Protein AF-A0A0B6X244-F1 (afdb_monomer)

Foldseek 3Di:
DDDPPVVVVVVVVVVVVVVVVVVVVVVQVVVCVVVVDHDQWADFDQDPNDTDTHGDPVVVVVDDPDDPPDPDDD

Solvent-accessible surface area (backbone atoms only — not comparable to full-atom values): 4732 Å² total; per-residue (Å²): 134,82,73,77,52,69,66,59,56,52,51,50,50,53,49,54,52,53,50,54,55,51,53,49,52,52,53,50,48,57,45,28,70,71,69,73,47,80,68,82,52,44,71,79,39,74,59,94,87,40,84,44,59,40,66,22,76,81,51,54,78,73,56,76,79,80,80,81,76,75,79,81,81,130

Mean predicted aligned error: 12.26 Å

Secondary structure (DSSP, 8-state):
-PPPPHHHHHHHHHHHHHHHHHHHHHHHHHHHHHHS---SS--EEEETTEEEEPPPHHHHTT-PPP--------

Sequence (74 aa):
MYRKPKFLEVLHRIREEMSREADYDVELFAQMVRSGEPPAYGPERNIRGFRVRAPRAADAANETPPRQQRRASN

Structure (mmCIF, N/CA/C/O backbone):
data_AF-A0A0B6X244-F1
#
_entry.id   AF-A0A0B6X244-F1
#
loop_
_atom_site.group_PDB
_atom_site.id
_atom_site.type_symbol
_atom_site.label_atom_id
_atom_site.label_alt_id
_atom_site.label_comp_id
_atom_site.label_asym_id
_atom_site.label_entity_id
_atom_site.label_seq_id
_atom_site.pdbx_PDB_ins_code
_atom_site.Cartn_x
_atom_site.Cartn_y
_atom_site.Cartn_z
_atom_site.occupancy
_atom_site.B_iso_or_equiv
_atom_site.auth_seq_id
_atom_site.auth_comp_id
_atom_site.auth_asym_id
_atom_site.auth_atom_id
_atom_site.pdbx_PDB_model_num
ATOM 1 N N . MET A 1 1 ? -27.544 -10.477 23.477 1.00 53.66 1 MET A N 1
ATOM 2 C CA . MET A 1 1 ? -27.096 -10.040 22.136 1.00 53.66 1 MET A CA 1
ATOM 3 C C . MET A 1 1 ? -26.021 -8.981 22.339 1.00 53.66 1 MET A C 1
ATOM 5 O O . MET A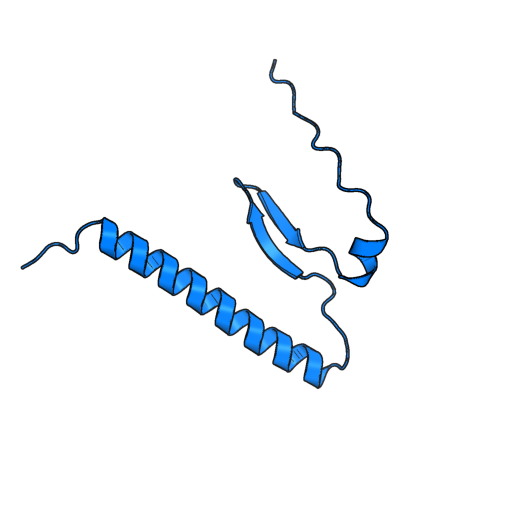 1 1 ? -26.337 -7.868 22.739 1.00 53.66 1 MET A O 1
ATOM 9 N N . TYR A 1 2 ? -24.747 -9.373 22.256 1.00 53.94 2 TYR A N 1
ATOM 10 C CA . TYR A 1 2 ? -23.631 -8.516 22.666 1.00 53.94 2 TYR A CA 1
ATOM 11 C C . TYR A 1 2 ? -23.434 -7.382 21.664 1.00 53.94 2 TYR A C 1
ATOM 13 O O . TYR A 1 2 ? -23.172 -7.614 20.485 1.00 53.94 2 TYR A O 1
ATOM 21 N N . ARG A 1 3 ? -23.545 -6.147 22.150 1.00 65.44 3 ARG A N 1
ATOM 22 C CA . ARG A 1 3 ? -23.104 -4.957 21.429 1.00 65.44 3 ARG A CA 1
ATOM 23 C C . ARG A 1 3 ? -21.610 -5.141 21.179 1.00 65.44 3 ARG A C 1
ATOM 25 O O . ARG A 1 3 ? -20.867 -5.262 22.153 1.00 65.44 3 ARG A O 1
ATOM 32 N N . LYS A 1 4 ? -21.174 -5.226 19.916 1.00 66.31 4 LYS A N 1
ATOM 33 C CA . LYS A 1 4 ? -19.739 -5.194 19.606 1.00 66.31 4 LYS A CA 1
ATOM 34 C C . LYS A 1 4 ? -19.182 -3.953 20.320 1.00 66.31 4 LYS A C 1
ATOM 36 O O . LYS A 1 4 ? -19.700 -2.858 20.103 1.00 66.31 4 LYS A O 1
ATOM 41 N N . PRO A 1 5 ? -18.237 -4.097 21.264 1.00 83.62 5 PRO A N 1
ATOM 42 C CA . PRO A 1 5 ? -17.673 -2.937 21.930 1.00 83.62 5 PRO A CA 1
ATOM 43 C C . PRO A 1 5 ? -17.045 -2.047 20.859 1.00 83.62 5 PRO A C 1
ATOM 45 O O . PRO A 1 5 ? -16.380 -2.559 19.960 1.00 83.62 5 PRO A O 1
ATOM 48 N N . LYS A 1 6 ? -17.244 -0.726 20.959 1.00 79.00 6 LYS A N 1
ATOM 49 C CA . LYS A 1 6 ? -16.736 0.275 19.997 1.00 79.00 6 LYS A CA 1
ATOM 50 C C . LYS A 1 6 ? -15.268 0.042 19.613 1.00 79.00 6 LYS A C 1
ATOM 52 O O . LYS A 1 6 ? -14.870 0.287 18.485 1.00 79.00 6 LYS A O 1
ATOM 57 N N . PHE A 1 7 ? -14.474 -0.485 20.543 1.00 78.75 7 PHE A N 1
ATOM 58 C CA . PHE A 1 7 ? -13.097 -0.908 20.313 1.00 78.75 7 PHE A CA 1
ATOM 59 C C . PHE A 1 7 ? -12.938 -1.937 19.176 1.00 78.75 7 PHE A C 1
ATOM 61 O O . PHE A 1 7 ? -12.102 -1.749 18.299 1.00 78.75 7 PHE A O 1
ATOM 68 N N . LEU A 1 8 ? -13.755 -2.996 19.142 1.00 85.50 8 LEU A N 1
ATOM 69 C CA . LEU A 1 8 ? -13.702 -3.998 18.071 1.00 85.50 8 LEU A CA 1
ATOM 70 C C . LEU A 1 8 ? -14.175 -3.432 16.732 1.00 85.50 8 LEU A C 1
ATOM 72 O O . LEU A 1 8 ? -13.659 -3.834 15.696 1.00 85.50 8 LEU A O 1
ATOM 76 N N . GLU A 1 9 ? -15.127 -2.499 16.735 1.00 84.31 9 GLU A N 1
ATOM 77 C CA . GLU A 1 9 ? -15.549 -1.795 15.516 1.00 84.31 9 GLU A CA 1
ATOM 78 C C . GLU A 1 9 ? -14.400 -0.957 14.942 1.00 84.31 9 GLU A C 1
ATOM 80 O O . GLU A 1 9 ? -14.142 -1.003 13.742 1.00 84.31 9 GLU A O 1
ATOM 85 N N . VAL A 1 10 ? -13.656 -0.259 15.806 1.00 86.50 10 VAL A N 1
ATOM 86 C CA . VAL A 1 10 ? -12.459 0.496 15.413 1.00 86.50 10 VAL A CA 1
ATOM 87 C C . VAL A 1 10 ? -11.372 -0.435 14.871 1.00 86.50 10 VAL A C 1
ATOM 89 O O . VAL A 1 10 ? -10.820 -0.154 13.812 1.00 86.50 10 VAL A O 1
ATOM 92 N N . LEU A 1 11 ? -11.096 -1.567 15.528 1.00 89.00 11 LEU A N 1
ATOM 93 C CA . LEU A 1 11 ? -10.109 -2.535 15.030 1.00 89.00 11 LEU A CA 1
ATOM 94 C C . LEU A 1 11 ? -10.517 -3.161 13.695 1.00 89.00 11 LEU A C 1
ATOM 96 O O . LEU A 1 11 ? -9.672 -3.328 12.819 1.00 89.00 11 LEU A O 1
ATOM 100 N N . HIS A 1 12 ? -11.796 -3.494 13.520 1.00 83.94 12 HIS A N 1
ATOM 101 C CA . HIS A 1 12 ? -12.298 -3.986 12.240 1.00 83.94 12 HIS A CA 1
ATOM 102 C C . HIS A 1 12 ? -12.124 -2.947 11.138 1.00 83.94 12 HIS A C 1
ATOM 104 O O . HIS A 1 12 ? -11.649 -3.292 10.062 1.00 83.94 12 HIS A O 1
ATOM 110 N N . ARG A 1 13 ? -12.420 -1.678 11.427 1.00 84.50 13 ARG A N 1
ATOM 111 C CA . ARG A 1 13 ? -12.228 -0.586 10.474 1.00 84.50 13 ARG A CA 1
ATOM 112 C C . ARG A 1 13 ? -10.761 -0.409 10.084 1.00 84.50 13 ARG A C 1
ATOM 114 O O . ARG A 1 13 ? -10.472 -0.311 8.900 1.00 84.50 13 ARG A O 1
AT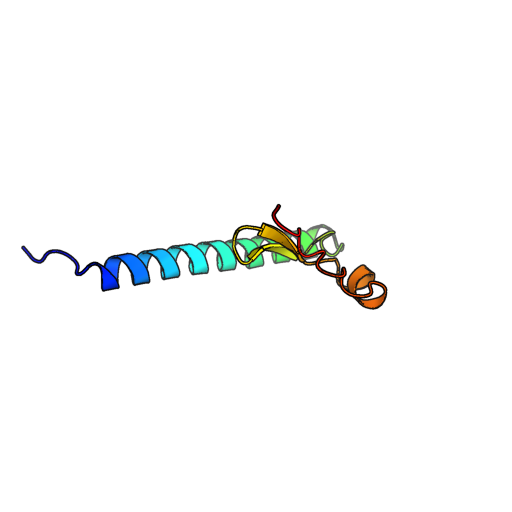OM 121 N N . ILE A 1 14 ? -9.848 -0.427 11.058 1.00 85.81 14 ILE A N 1
ATOM 122 C CA . ILE A 1 14 ? -8.402 -0.365 10.790 1.00 85.81 14 ILE A CA 1
ATOM 123 C C . ILE A 1 14 ? -7.978 -1.563 9.935 1.00 85.81 14 ILE A C 1
ATOM 125 O O . ILE A 1 14 ? -7.225 -1.413 8.982 1.00 85.81 14 ILE A O 1
ATOM 129 N N . ARG A 1 15 ? -8.483 -2.764 10.237 1.00 84.81 15 ARG A N 1
ATOM 130 C CA . ARG A 1 15 ? -8.171 -3.971 9.465 1.00 84.81 15 ARG A CA 1
ATOM 131 C C . ARG A 1 15 ? -8.657 -3.884 8.019 1.00 84.81 15 ARG A C 1
ATOM 133 O O . ARG A 1 15 ? -7.938 -4.301 7.120 1.00 84.81 15 ARG A O 1
ATOM 140 N N . GLU A 1 16 ? -9.864 -3.375 7.798 1.00 79.06 16 GLU A N 1
ATOM 141 C CA . GLU A 1 16 ? -10.410 -3.159 6.455 1.00 79.06 16 GLU A CA 1
ATOM 142 C C . GLU A 1 16 ? -9.595 -2.126 5.673 1.00 79.06 16 GLU A C 1
ATOM 144 O O . GLU A 1 16 ? -9.352 -2.317 4.485 1.00 79.06 16 GLU A O 1
ATOM 149 N N . GLU A 1 17 ? -9.139 -1.064 6.337 1.00 83.19 17 GLU A N 1
ATOM 150 C CA . GLU A 1 17 ? -8.259 -0.053 5.747 1.00 83.19 17 GLU A CA 1
ATOM 151 C C . GLU A 1 17 ? -6.913 -0.667 5.329 1.00 83.19 17 GLU A C 1
ATOM 153 O O . GLU A 1 17 ? -6.543 -0.580 4.161 1.00 83.19 17 GLU A O 1
ATOM 158 N N . MET A 1 18 ? -6.266 -1.422 6.224 1.00 79.69 18 MET A N 1
ATOM 159 C CA . MET A 1 18 ? -5.017 -2.141 5.932 1.00 79.69 18 MET A CA 1
ATOM 160 C C . MET A 1 18 ? -5.165 -3.172 4.800 1.00 79.69 18 MET A C 1
ATOM 162 O O . MET A 1 18 ? -4.252 -3.340 3.998 1.00 79.69 18 MET A O 1
ATOM 166 N N . SER A 1 19 ? -6.302 -3.876 4.718 1.00 69.12 19 SER A N 1
ATOM 167 C CA . SER A 1 19 ? -6.554 -4.845 3.639 1.00 69.12 19 SER A CA 1
ATOM 168 C C . SER A 1 19 ? -6.635 -4.162 2.275 1.00 69.12 19 SER A C 1
ATOM 170 O O . SER A 1 19 ? -6.083 -4.673 1.309 1.00 69.12 19 SER A O 1
ATOM 172 N N . ARG A 1 20 ? -7.289 -2.996 2.202 1.00 74.00 20 ARG A N 1
ATOM 173 C CA . ARG A 1 20 ? -7.402 -2.221 0.957 1.00 74.00 20 ARG A CA 1
ATOM 174 C C . ARG A 1 20 ? -6.054 -1.675 0.500 1.00 74.00 20 ARG A C 1
ATOM 176 O O . ARG A 1 20 ? -5.789 -1.651 -0.696 1.00 74.00 20 ARG A O 1
ATOM 183 N N . GLU A 1 21 ? -5.215 -1.241 1.438 1.00 73.81 21 GLU A N 1
ATOM 184 C CA . GLU A 1 21 ? -3.843 -0.821 1.133 1.00 73.81 21 GLU A CA 1
ATOM 185 C C . GLU A 1 21 ? -3.006 -1.989 0.586 1.00 73.81 21 GLU A C 1
ATOM 187 O O . GLU A 1 21 ? -2.284 -1.818 -0.392 1.00 73.81 21 GLU A O 1
ATOM 192 N N . ALA A 1 22 ? -3.158 -3.193 1.148 1.00 76.50 22 ALA A N 1
ATOM 193 C CA . ALA A 1 22 ? -2.451 -4.378 0.667 1.00 76.50 22 ALA A CA 1
ATOM 194 C C . ALA A 1 22 ? -2.897 -4.817 -0.742 1.00 76.50 22 ALA A C 1
ATOM 196 O O . ALA A 1 22 ? -2.053 -5.165 -1.568 1.00 76.50 22 ALA A O 1
ATOM 197 N N . ASP A 1 23 ? -4.199 -4.774 -1.043 1.00 77.75 23 ASP A N 1
ATOM 198 C CA . ASP A 1 23 ? -4.710 -5.082 -2.387 1.00 77.75 23 ASP A CA 1
ATOM 199 C C . ASP A 1 23 ? -4.166 -4.087 -3.430 1.00 77.75 23 ASP A C 1
ATOM 201 O O . ASP A 1 23 ? -3.751 -4.483 -4.523 1.00 77.75 23 ASP A O 1
ATOM 205 N N . TYR A 1 24 ? -4.074 -2.803 -3.061 1.00 78.12 24 TYR A N 1
ATOM 206 C CA . TYR A 1 24 ? -3.464 -1.766 -3.894 1.00 78.12 24 TYR A CA 1
ATOM 207 C C . TYR A 1 24 ? -1.987 -2.055 -4.206 1.00 78.12 24 TYR A C 1
ATOM 209 O O . TYR A 1 24 ? -1.565 -1.889 -5.352 1.00 78.12 24 TYR A O 1
ATOM 217 N N . ASP A 1 25 ? -1.202 -2.530 -3.234 1.00 79.62 25 ASP A N 1
ATOM 218 C CA . ASP A 1 25 ? 0.210 -2.875 -3.451 1.00 79.62 25 ASP A CA 1
ATOM 219 C C . ASP A 1 25 ? 0.376 -4.021 -4.465 1.00 79.62 25 ASP A C 1
ATOM 221 O O . ASP A 1 25 ? 1.284 -3.996 -5.303 1.00 79.62 25 ASP A O 1
ATOM 225 N N . VAL A 1 26 ? -0.522 -5.011 -4.435 1.00 82.00 26 VAL A N 1
ATOM 226 C CA . VAL A 1 26 ? -0.512 -6.140 -5.380 1.00 82.00 26 VAL A CA 1
ATOM 227 C C . VAL A 1 26 ? -0.887 -5.682 -6.790 1.00 82.00 26 VAL A C 1
ATOM 229 O O . VAL A 1 26 ? -0.219 -6.059 -7.759 1.00 82.00 26 VAL A O 1
ATOM 232 N N . GLU A 1 27 ? -1.918 -4.847 -6.928 1.00 83.50 27 GLU A N 1
ATOM 233 C CA . GLU A 1 27 ? -2.307 -4.274 -8.221 1.00 83.50 27 GLU A CA 1
ATOM 234 C C . GLU A 1 27 ? -1.199 -3.396 -8.811 1.00 83.50 27 GLU A C 1
ATOM 236 O O . GLU A 1 27 ? -0.879 -3.512 -10.000 1.00 83.50 27 GLU A O 1
ATOM 241 N N . LEU A 1 28 ? -0.567 -2.573 -7.972 1.00 82.88 28 LEU A N 1
ATOM 242 C CA . LEU A 1 28 ? 0.559 -1.727 -8.345 1.00 82.88 28 LEU A CA 1
ATOM 243 C C . LEU A 1 28 ? 1.752 -2.565 -8.815 1.00 82.88 28 LEU A C 1
ATOM 245 O O . LEU A 1 28 ? 2.355 -2.265 -9.846 1.00 82.88 28 LEU A O 1
ATOM 249 N N . PHE A 1 29 ? 2.071 -3.651 -8.108 1.00 82.75 29 PHE A N 1
ATOM 250 C CA . PHE A 1 29 ? 3.106 -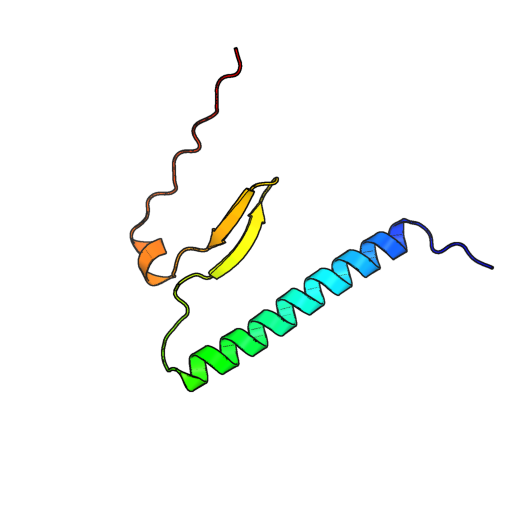4.589 -8.534 1.00 82.75 29 PHE A CA 1
ATOM 251 C C . PHE A 1 29 ? 2.787 -5.213 -9.895 1.00 82.75 29 PHE A C 1
ATOM 253 O O . PHE A 1 29 ? 3.622 -5.193 -10.802 1.00 82.75 29 PHE A O 1
ATOM 260 N N . ALA A 1 30 ? 1.561 -5.701 -10.083 1.00 89.12 30 ALA A N 1
ATOM 261 C CA . ALA A 1 30 ? 1.130 -6.265 -11.356 1.00 89.12 30 ALA A CA 1
ATOM 262 C C . ALA A 1 30 ? 1.160 -5.233 -12.496 1.00 89.12 30 ALA A C 1
ATOM 264 O O . ALA A 1 30 ? 1.388 -5.594 -13.653 1.00 89.12 30 ALA A O 1
ATOM 265 N N . GLN A 1 31 ? 0.903 -3.956 -12.204 1.00 87.25 31 GLN A N 1
ATOM 266 C CA . GLN A 1 31 ? 1.045 -2.872 -13.170 1.00 87.25 31 GLN A CA 1
ATOM 267 C C . GLN A 1 31 ? 2.515 -2.658 -13.544 1.00 87.25 31 GLN A C 1
ATOM 269 O O . GLN A 1 31 ? 2.818 -2.674 -14.733 1.00 87.25 31 GLN A O 1
ATOM 274 N N . MET A 1 32 ? 3.417 -2.539 -12.561 1.00 87.75 32 MET A N 1
ATOM 275 C CA . MET A 1 32 ? 4.859 -2.357 -12.789 1.00 87.75 32 MET A CA 1
ATOM 276 C C . MET A 1 32 ? 5.463 -3.482 -13.631 1.00 87.75 32 MET A C 1
ATOM 278 O O . MET A 1 32 ? 6.243 -3.225 -14.542 1.00 87.75 32 MET A O 1
ATOM 282 N N . VAL A 1 33 ? 5.083 -4.734 -13.360 1.00 90.25 33 VAL A N 1
ATOM 283 C CA . VAL A 1 33 ? 5.558 -5.891 -14.134 1.00 90.25 33 VAL A CA 1
ATOM 284 C C . VAL A 1 33 ? 5.062 -5.839 -15.583 1.00 90.25 33 VAL A C 1
ATOM 286 O O . VAL A 1 33 ? 5.797 -6.213 -16.492 1.00 90.25 33 VAL A O 1
ATOM 289 N N . ARG A 1 34 ? 3.829 -5.369 -15.815 1.00 89.62 34 ARG A N 1
ATOM 290 C CA . ARG A 1 34 ? 3.241 -5.274 -17.161 1.00 89.62 34 ARG A CA 1
ATOM 291 C C . ARG A 1 34 ? 3.783 -4.100 -17.974 1.00 89.62 34 ARG A C 1
ATOM 293 O O . ARG A 1 34 ? 3.984 -4.259 -19.172 1.00 89.62 34 ARG A O 1
ATOM 300 N N . SER A 1 35 ? 3.976 -2.935 -17.357 1.00 87.94 35 SER A N 1
ATOM 301 C CA . SER A 1 35 ? 4.486 -1.740 -18.041 1.00 87.94 35 SER A CA 1
ATOM 302 C C . SER A 1 35 ? 6.010 -1.719 -18.145 1.00 87.94 35 SER A C 1
ATOM 304 O O . SER A 1 35 ? 6.542 -1.054 -19.026 1.00 87.94 35 SER A O 1
ATOM 306 N N . GLY A 1 36 ? 6.716 -2.399 -17.237 1.00 87.75 36 GLY A N 1
ATOM 307 C CA . GLY A 1 36 ? 8.162 -2.249 -17.062 1.00 87.75 36 GLY A CA 1
ATOM 308 C C . GLY A 1 36 ? 8.570 -0.889 -16.482 1.00 87.75 36 GLY A C 1
ATOM 309 O O . GLY A 1 36 ? 9.760 -0.613 -16.345 1.00 87.75 36 GLY A O 1
ATOM 310 N N . GLU A 1 37 ? 7.602 -0.039 -16.128 1.00 84.38 37 GLU A N 1
ATOM 311 C CA . GLU A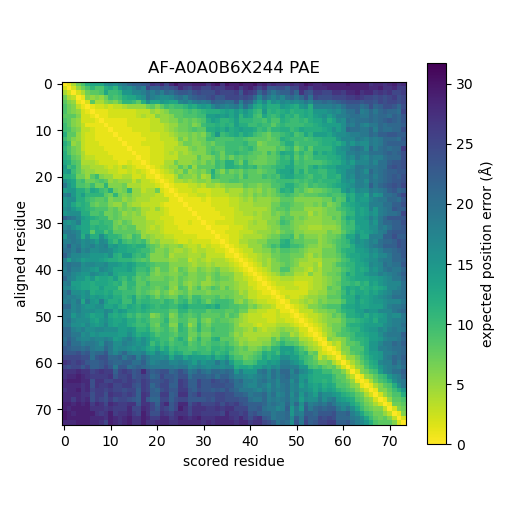 1 37 ? 7.834 1.310 -15.624 1.00 84.38 37 GLU A CA 1
ATOM 312 C C . GLU A 1 37 ? 7.431 1.420 -14.148 1.00 84.38 37 GLU A C 1
ATOM 314 O O . GLU A 1 37 ? 6.346 0.966 -13.766 1.00 84.38 37 GLU A O 1
ATOM 319 N N . PRO A 1 38 ? 8.262 2.055 -13.302 1.00 79.12 38 PRO A N 1
ATOM 320 C CA . PRO A 1 38 ? 7.895 2.318 -11.920 1.00 79.12 38 PRO A CA 1
ATOM 321 C C . PRO A 1 38 ? 6.833 3.429 -11.849 1.00 79.12 38 PRO A C 1
ATOM 323 O O . PRO A 1 38 ? 6.808 4.317 -12.707 1.00 79.12 38 PRO A O 1
ATOM 326 N N . PRO A 1 39 ? 5.988 3.440 -10.806 1.00 79.69 39 PRO A N 1
ATOM 327 C CA . PRO A 1 39 ? 4.926 4.426 -10.672 1.00 79.69 39 PRO A CA 1
ATOM 328 C C . PRO A 1 39 ? 5.465 5.854 -10.584 1.00 79.69 39 PRO A C 1
ATOM 330 O O . PRO A 1 39 ? 6.520 6.110 -10.001 1.00 79.69 39 PRO 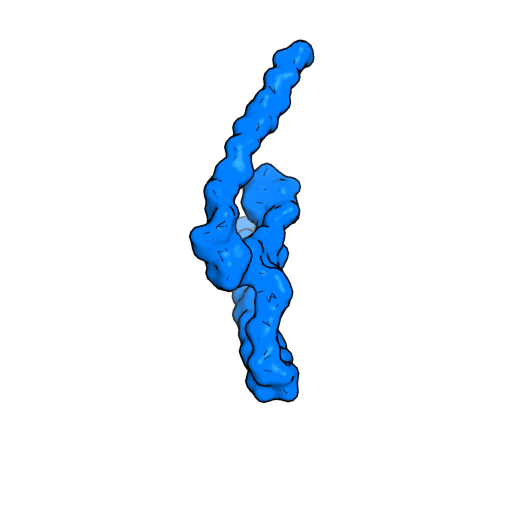A O 1
ATOM 333 N N . ALA A 1 40 ? 4.695 6.797 -11.132 1.00 77.88 40 ALA A N 1
ATOM 334 C CA . ALA A 1 40 ? 5.022 8.221 -11.100 1.00 77.88 40 ALA A CA 1
ATOM 335 C C . ALA A 1 40 ? 4.980 8.808 -9.679 1.00 77.88 40 ALA A C 1
ATOM 337 O O . ALA A 1 40 ? 5.744 9.713 -9.375 1.00 77.88 40 ALA A O 1
ATOM 338 N N . TYR A 1 41 ? 4.118 8.281 -8.805 1.00 73.88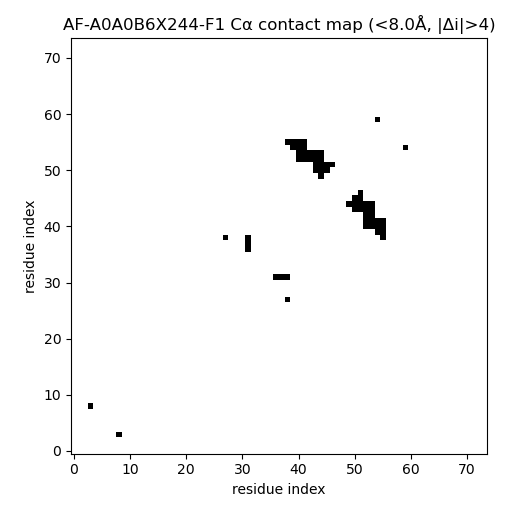 41 TYR A N 1
ATOM 339 C CA . TYR A 1 41 ? 3.999 8.688 -7.405 1.00 73.88 41 TYR A CA 1
ATOM 340 C C . TYR A 1 41 ? 3.701 7.468 -6.539 1.00 73.88 41 TYR A C 1
ATOM 342 O O . TYR A 1 41 ? 3.075 6.512 -6.998 1.00 73.88 41 TYR A O 1
ATOM 350 N N . GLY A 1 42 ? 4.128 7.504 -5.281 1.00 73.88 42 GLY A N 1
ATOM 351 C CA . GLY A 1 42 ? 3.717 6.509 -4.300 1.00 73.88 42 GLY A CA 1
ATOM 352 C C . GLY A 1 42 ? 2.256 6.689 -3.859 1.00 73.88 42 GLY A C 1
ATOM 353 O O . GLY A 1 42 ? 1.588 7.643 -4.274 1.00 73.88 42 GLY A O 1
ATOM 354 N N . PRO A 1 43 ? 1.753 5.783 -3.003 1.00 74.00 43 PRO A N 1
ATOM 355 C CA . PRO A 1 43 ? 0.368 5.800 -2.545 1.00 74.00 43 PRO A CA 1
ATOM 356 C C . PRO A 1 43 ? -0.019 7.142 -1.915 1.00 74.00 43 PRO A C 1
ATOM 358 O O . PRO A 1 43 ? 0.795 7.823 -1.278 1.00 74.00 43 PRO A O 1
ATOM 361 N N . GLU A 1 44 ? -1.285 7.515 -2.094 1.00 81.06 44 GLU A N 1
ATOM 362 C CA . GLU A 1 44 ? -1.867 8.687 -1.451 1.00 81.06 44 GLU A CA 1
ATOM 363 C C . GLU A 1 44 ? -2.083 8.398 0.035 1.00 81.06 44 GLU A C 1
ATOM 365 O O . GLU A 1 44 ? -2.749 7.439 0.409 1.00 81.06 44 GLU A O 1
ATOM 370 N N . ARG A 1 45 ? -1.500 9.234 0.892 1.00 77.81 45 ARG A N 1
ATOM 371 C CA . ARG A 1 45 ? -1.564 9.110 2.347 1.00 77.81 45 ARG A CA 1
ATOM 372 C C . ARG A 1 45 ? -2.258 10.327 2.926 1.00 77.81 45 ARG A C 1
ATOM 374 O O . ARG A 1 45 ? -2.022 11.454 2.494 1.00 77.81 45 ARG A O 1
ATOM 381 N N . ASN A 1 46 ? -3.077 10.119 3.950 1.00 79.00 46 ASN A N 1
ATOM 382 C CA . ASN A 1 46 ? -3.639 11.216 4.725 1.00 79.00 46 ASN A CA 1
ATOM 383 C C . ASN A 1 46 ? -2.782 11.460 5.972 1.00 79.00 46 ASN A C 1
ATOM 385 O O . ASN A 1 46 ? -2.882 10.742 6.965 1.00 79.00 46 ASN A O 1
ATOM 389 N N . ILE A 1 47 ? -1.928 12.480 5.929 1.00 76.44 47 ILE A N 1
ATOM 390 C CA . ILE A 1 47 ? -1.068 12.857 7.050 1.00 76.44 47 ILE A CA 1
ATOM 391 C C . ILE A 1 47 ? -1.698 14.070 7.728 1.00 76.44 47 ILE A C 1
ATOM 393 O O . ILE A 1 47 ? -1.625 15.186 7.222 1.00 76.44 47 ILE A O 1
ATOM 397 N N . ARG A 1 48 ? -2.309 13.862 8.901 1.00 77.25 48 ARG A N 1
ATOM 398 C CA . ARG A 1 48 ? -2.891 14.940 9.731 1.00 77.25 48 ARG A CA 1
ATOM 399 C C . ARG A 1 48 ? -3.931 15.802 8.990 1.00 77.25 48 ARG A C 1
ATOM 401 O O . ARG A 1 48 ? -3.987 17.009 9.197 1.00 77.25 48 ARG A O 1
ATOM 408 N N . GLY A 1 49 ? -4.742 15.191 8.124 1.00 80.56 49 GLY A N 1
ATOM 409 C CA . GLY A 1 49 ? -5.767 15.884 7.333 1.00 80.56 49 GLY A CA 1
ATOM 410 C C . GLY A 1 49 ? -5.282 16.380 5.969 1.00 80.56 49 GLY A C 1
ATOM 411 O O . GLY A 1 49 ? -6.090 16.864 5.179 1.00 80.56 49 GLY A O 1
ATOM 412 N N . PHE A 1 50 ? -3.992 16.234 5.664 1.00 77.12 50 PHE A N 1
ATOM 413 C CA . PHE A 1 50 ? -3.426 16.578 4.367 1.00 77.12 50 PHE A CA 1
ATOM 414 C C . PHE A 1 50 ? -3.265 15.319 3.519 1.00 77.12 50 PHE A C 1
ATOM 416 O O . PHE A 1 50 ? -2.543 14.395 3.896 1.00 77.12 50 PHE A O 1
ATOM 423 N N . ARG A 1 51 ? -3.930 15.294 2.358 1.00 81.19 51 ARG A N 1
ATOM 424 C CA . ARG A 1 51 ? -3.703 14.279 1.323 1.00 81.19 51 ARG A CA 1
ATOM 425 C C . ARG A 1 51 ? -2.368 14.573 0.649 1.00 81.19 51 ARG A C 1
ATOM 427 O O . ARG A 1 51 ? -2.210 15.616 0.019 1.00 81.19 51 ARG A O 1
ATOM 434 N N . VAL A 1 52 ? -1.408 13.677 0.826 1.00 79.38 52 VAL A N 1
ATOM 435 C CA . VAL A 1 52 ? -0.047 13.795 0.304 1.00 79.38 52 VAL A CA 1
ATOM 436 C C . VAL A 1 52 ? 0.281 12.512 -0.442 1.00 79.38 52 VAL A C 1
ATOM 438 O O . VAL A 1 52 ? 0.042 11.420 0.067 1.00 79.38 52 VAL A O 1
ATOM 441 N N . ARG A 1 53 ? 0.844 12.628 -1.642 1.00 77.88 53 ARG A N 1
ATOM 442 C CA . ARG A 1 53 ? 1.404 11.482 -2.365 1.00 77.88 53 ARG A CA 1
ATOM 443 C C . ARG A 1 53 ? 2.892 11.413 -2.089 1.00 77.88 53 ARG A C 1
ATOM 445 O O . ARG A 1 53 ? 3.555 12.448 -2.072 1.00 77.88 53 ARG A O 1
ATOM 452 N N . ALA A 1 54 ? 3.407 10.213 -1.843 1.00 75.00 54 ALA A N 1
ATOM 453 C CA . ALA A 1 54 ? 4.848 10.056 -1.721 1.00 75.00 54 ALA A CA 1
ATOM 454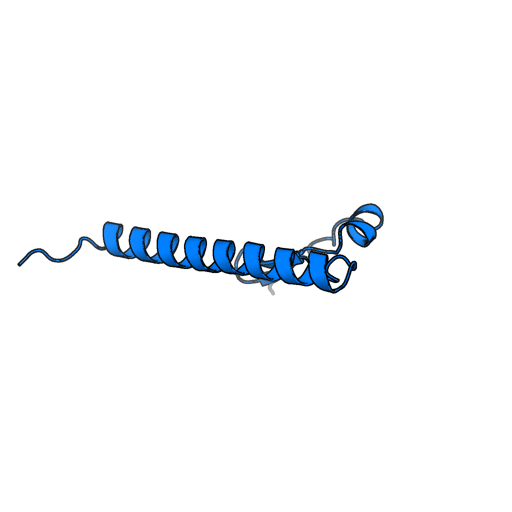 C C . ALA A 1 54 ? 5.505 10.385 -3.080 1.00 75.00 54 ALA A C 1
ATOM 456 O O . ALA A 1 54 ? 5.002 9.927 -4.112 1.00 75.00 54 ALA A O 1
ATOM 457 N N . PRO A 1 55 ? 6.585 11.185 -3.105 1.00 70.62 55 PRO A N 1
ATOM 458 C CA . PRO A 1 55 ? 7.302 11.480 -4.340 1.00 70.62 55 PRO A CA 1
ATOM 459 C C . PRO A 1 55 ? 7.889 10.198 -4.938 1.00 70.62 55 PRO A C 1
ATOM 461 O O . PRO A 1 55 ? 8.114 9.208 -4.230 1.00 70.62 55 PRO A O 1
ATOM 464 N N . ARG A 1 56 ? 8.132 10.203 -6.252 1.00 72.38 56 ARG A N 1
ATOM 465 C CA . ARG A 1 56 ? 8.815 9.096 -6.929 1.00 72.38 56 ARG A CA 1
ATOM 466 C C . ARG A 1 56 ? 10.186 8.889 -6.295 1.00 72.38 56 ARG A C 1
ATOM 468 O O . ARG A 1 56 ? 10.859 9.858 -5.965 1.00 72.38 56 ARG A O 1
ATOM 475 N N . ALA A 1 57 ? 10.653 7.645 -6.206 1.00 70.81 57 ALA A N 1
ATOM 476 C CA . ALA A 1 57 ? 11.988 7.353 -5.672 1.00 70.81 57 ALA A CA 1
ATOM 477 C C . ALA A 1 57 ? 13.118 8.116 -6.402 1.00 70.81 57 ALA A C 1
ATOM 479 O O . ALA A 1 57 ? 14.089 8.518 -5.769 1.00 70.81 57 ALA A O 1
ATOM 480 N N . ALA A 1 58 ? 12.968 8.357 -7.711 1.00 67.56 58 ALA A N 1
ATOM 481 C CA . ALA A 1 58 ? 13.909 9.152 -8.504 1.00 67.56 58 ALA A CA 1
ATOM 482 C C . ALA A 1 58 ? 13.892 10.652 -8.148 1.00 67.56 58 ALA A C 1
ATOM 484 O O . ALA A 1 58 ? 14.937 11.297 -8.166 1.00 67.56 58 ALA A O 1
ATOM 485 N N . ASP A 1 59 ? 12.727 11.188 -7.784 1.00 65.94 59 ASP A N 1
ATOM 486 C CA . ASP A 1 59 ? 12.546 12.606 -7.453 1.00 65.94 59 ASP A CA 1
ATOM 487 C C . ASP A 1 59 ? 12.900 12.876 -5.980 1.00 65.94 59 ASP A C 1
ATOM 489 O O . ASP A 1 59 ? 13.493 13.900 -5.650 1.00 65.94 59 ASP A O 1
ATOM 493 N N . ALA A 1 60 ? 12.654 11.903 -5.095 1.00 62.06 60 ALA A N 1
ATOM 494 C CA . ALA A 1 60 ? 12.984 11.966 -3.670 1.00 62.06 60 ALA A CA 1
ATOM 495 C C . ALA A 1 60 ? 14.491 12.125 -3.392 1.00 62.06 60 ALA A C 1
ATOM 497 O O . ALA A 1 60 ? 14.867 12.655 -2.350 1.00 62.06 60 ALA A O 1
ATOM 498 N N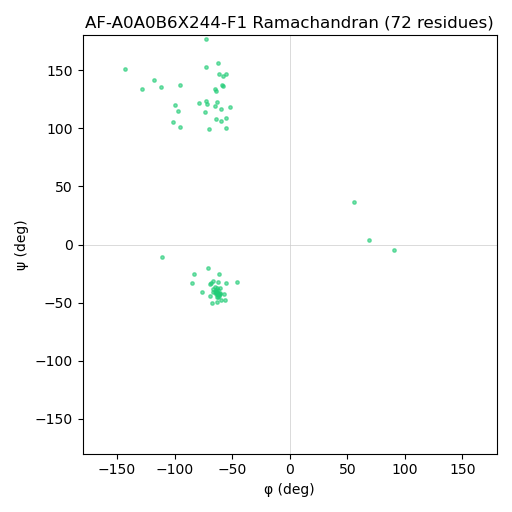 . ALA A 1 61 ? 15.358 11.687 -4.313 1.00 61.06 61 ALA A N 1
ATOM 499 C CA . ALA A 1 61 ? 16.802 11.904 -4.217 1.00 61.06 61 ALA A CA 1
ATOM 500 C C . ALA A 1 61 ? 17.206 13.376 -4.443 1.00 61.06 61 ALA A C 1
ATOM 502 O O . ALA A 1 61 ? 18.284 13.782 -4.013 1.00 61.06 61 ALA A O 1
ATOM 503 N N . ASN A 1 62 ? 16.343 14.168 -5.091 1.00 58.56 62 ASN A N 1
ATOM 504 C CA . ASN A 1 62 ? 16.623 15.542 -5.511 1.00 58.56 62 ASN A CA 1
ATOM 505 C C . ASN A 1 62 ? 15.828 16.603 -4.727 1.00 58.56 62 ASN A C 1
ATOM 507 O O . ASN A 1 62 ? 16.127 17.792 -4.839 1.00 58.56 62 ASN A O 1
ATOM 511 N N . GLU A 1 63 ? 14.828 16.211 -3.933 1.00 55.50 63 GLU A N 1
ATOM 512 C CA . GLU A 1 63 ? 13.951 17.146 -3.223 1.00 55.50 63 GLU A CA 1
ATOM 513 C C . GLU A 1 63 ? 14.380 17.382 -1.764 1.00 55.50 63 GLU A C 1
ATOM 515 O O . GLU A 1 63 ? 14.295 16.508 -0.900 1.00 55.50 63 GLU A O 1
ATOM 520 N N . THR A 1 64 ? 14.777 18.617 -1.447 1.00 59.38 64 THR A N 1
ATOM 521 C CA . THR A 1 64 ? 14.821 19.125 -0.068 1.00 59.38 64 THR A CA 1
ATOM 522 C C . THR A 1 64 ? 13.387 19.162 0.484 1.00 59.38 64 THR A C 1
ATOM 524 O O . THR A 1 64 ? 12.503 19.691 -0.194 1.00 59.38 64 THR A O 1
ATOM 527 N N . PRO A 1 65 ? 13.104 18.650 1.700 1.00 58.66 65 PRO A N 1
ATOM 528 C CA . PRO A 1 65 ? 11.734 18.563 2.198 1.00 58.66 65 PRO A CA 1
ATOM 529 C C . PRO A 1 65 ? 11.064 19.948 2.239 1.00 58.66 65 PRO A C 1
ATOM 531 O O . PRO A 1 65 ? 11.684 20.914 2.703 1.00 58.66 65 PRO A O 1
ATOM 534 N N . PRO A 1 66 ? 9.798 20.076 1.793 1.00 56.81 66 PRO A N 1
ATOM 535 C CA . PRO A 1 66 ? 9.123 21.363 1.734 1.00 56.81 66 PRO A CA 1
ATOM 536 C C . PRO A 1 66 ? 8.970 21.944 3.143 1.00 56.81 66 PRO A C 1
ATOM 538 O O . PRO A 1 66 ? 8.379 21.339 4.043 1.00 56.81 66 PRO A O 1
ATOM 541 N N . AR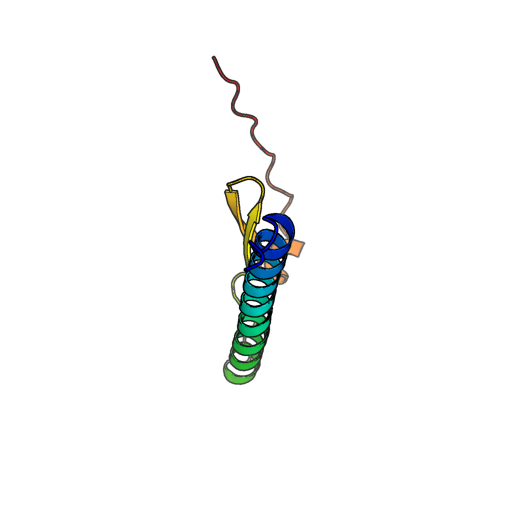G A 1 67 ? 9.518 23.149 3.337 1.00 55.69 67 ARG A N 1
ATOM 542 C CA . ARG A 1 67 ? 9.432 23.918 4.584 1.00 55.69 67 ARG A CA 1
ATOM 543 C C . ARG A 1 67 ? 7.957 24.180 4.891 1.00 55.69 67 ARG A C 1
ATOM 545 O O . ARG A 1 67 ? 7.329 25.001 4.228 1.00 55.69 67 ARG A O 1
ATOM 552 N N . GLN A 1 68 ? 7.410 23.484 5.891 1.00 60.91 68 GLN A N 1
ATOM 553 C CA . GLN A 1 68 ? 6.044 23.689 6.380 1.00 60.91 68 GLN A CA 1
ATOM 554 C C . GLN A 1 68 ? 5.867 25.159 6.781 1.00 60.91 68 GLN A C 1
ATOM 556 O O . GLN A 1 68 ? 6.309 25.585 7.850 1.00 60.91 68 GLN A O 1
ATOM 561 N N . GLN A 1 69 ? 5.239 25.952 5.912 1.00 61.34 69 GLN A N 1
ATOM 562 C CA . GLN A 1 69 ? 4.835 27.309 6.244 1.00 61.34 69 GLN A CA 1
ATOM 563 C C . GLN A 1 69 ? 3.688 27.211 7.247 1.00 61.34 69 GLN A C 1
ATOM 565 O O . GLN A 1 69 ? 2.536 26.956 6.896 1.00 61.34 69 GLN A O 1
ATOM 570 N N . ARG A 1 70 ? 4.031 27.376 8.528 1.00 54.88 70 ARG A N 1
ATOM 571 C CA . ARG A 1 70 ? 3.065 27.634 9.593 1.00 54.88 70 ARG A CA 1
ATOM 572 C C . ARG A 1 70 ? 2.266 28.867 9.183 1.00 54.88 70 ARG A C 1
ATOM 574 O O . ARG A 1 70 ? 2.810 29.967 9.162 1.00 54.88 70 ARG A O 1
ATOM 581 N N . ARG A 1 71 ? 0.993 28.682 8.827 1.00 53.97 71 ARG A N 1
ATOM 582 C CA . ARG A 1 71 ? 0.063 29.801 8.677 1.00 53.97 71 ARG A CA 1
ATOM 583 C C . ARG A 1 71 ? -0.085 30.434 10.058 1.00 53.97 71 ARG A C 1
ATOM 585 O O . ARG A 1 71 ? -0.639 29.808 10.957 1.00 53.97 71 ARG A O 1
ATOM 592 N N . ALA A 1 72 ? 0.486 31.621 10.231 1.00 54.34 72 ALA A N 1
ATOM 593 C CA . ALA A 1 72 ? 0.216 32.460 11.385 1.00 54.34 72 ALA A CA 1
ATOM 594 C C . ALA A 1 72 ? -1.262 32.871 11.321 1.00 54.34 72 ALA A C 1
ATOM 596 O O . ALA A 1 72 ? -1.705 33.448 10.329 1.00 54.34 72 ALA A O 1
ATOM 597 N N . SER A 1 73 ? -2.028 32.486 12.334 1.00 56.81 73 SER A N 1
ATOM 598 C CA . SER A 1 73 ? -3.400 32.936 12.548 1.00 56.81 73 SER A CA 1
ATOM 599 C C . SER A 1 73 ? -3.376 34.338 13.160 1.00 56.81 73 SER A C 1
ATOM 601 O O . SER A 1 73 ? -2.774 34.506 14.222 1.00 56.81 73 SER A O 1
ATOM 603 N N . ASN A 1 74 ? -4.004 35.302 12.479 1.00 49.78 74 ASN A N 1
ATOM 604 C CA . ASN A 1 74 ? -4.477 36.560 13.070 1.00 49.78 74 ASN A CA 1
ATOM 605 C C . ASN A 1 74 ? -5.724 36.309 13.921 1.00 49.78 74 ASN A C 1
ATOM 607 O O . ASN A 1 74 ? -6.487 35.384 13.556 1.00 49.78 74 ASN A O 1
#

Organism: NCBI:txid454194

Radius of gyration: 18.3 Å; Cα contacts (8 Å, |Δi|>4): 31; chains: 1; bounding box: 44×47×41 Å

Nearest PDB structures (foldseek):
  6k4w-assembly1_A  TM=3.856E-01  e=3.833E+00  Arenicola marina

pLDDT: mean 74.32, std 11.09, range [49.78, 90.25]